Protein AF-W6PY62-F1 (afdb_monomer_lite)

pLDDT: mean 84.63, std 10.35, range [49.66, 94.44]

Radius of gyration: 15.02 Å; chains: 1; bounding box: 39×41×41 Å

Foldseek 3Di:
DDDWDKDKAAAPAADEEEEEEAQHPDPVSNVVQNVCNPVHYIYIYTRLQRPLHQPVPDHDPPDDPVCSCCHPSHSDCVSSLVVLQVVLVCCVPPVPGQAYAYEYEEVRQQSNLVCQQVHSHQEYEYECDDDHDPVSVVSHDHHYHYHYDDD

Sequence (151 aa):
MVVVEVYISHPKRSTSVPSCCSPHRFINAQLIANQLAANGHLGVMPDLFHGDPEPLNNRPASFDLVGWLIGLLGHLPDRVERVAQGIPRETQSNMGYDRVDAVGYCFGTKYAVRLFQPGPCDVACVAHTSFVDAEELQAIQGPLSIAAAGN

Secondary structure (DSSP, 8-state):
-----EEEE--SS-SBEEEE-S-TT-HHHHHHHHHHHHTTB-EEEE-TTTT----STT--TT--HHHHHHSSS---HHHHHHHHHHHHHHHHHTS--S-EEEEEETTHHHHHHHHHTTSS-SEEEEES--S--HHHHHT--S-EEEEPPP-

Organism: Penicillium roqueforti (strain FM164) (NCBI:txid1365484)

Structure (mmCIF, N/CA/C/O backbone):
data_AF-W6PY62-F1
#
_entry.id   AF-W6PY62-F1
#
loop_
_atom_site.group_PDB
_atom_site.id
_atom_site.type_symbol
_atom_site.label_atom_id
_atom_site.label_alt_id
_atom_site.label_comp_id
_atom_site.label_asym_id
_atom_site.label_entity_id
_atom_site.label_seq_id
_atom_site.pdbx_PDB_ins_code
_atom_site.Cartn_x
_atom_site.Cartn_y
_atom_site.Cartn_z
_atom_site.occupancy
_atom_site.B_iso_or_equiv
_atom_site.auth_seq_id
_atom_site.auth_comp_id
_atom_site.auth_asym_id
_atom_site.auth_atom_id
_atom_site.pdbx_PDB_model_num
ATOM 1 N N . MET A 1 1 ? -1.413 20.509 -0.342 1.00 56.94 1 MET A N 1
ATOM 2 C CA . MET A 1 1 ? -2.549 19.578 -0.489 1.00 56.94 1 MET A CA 1
ATOM 3 C C . MET A 1 1 ? -2.307 18.777 -1.756 1.00 56.94 1 MET A C 1
ATOM 5 O O . MET A 1 1 ? -2.163 19.393 -2.805 1.00 56.94 1 MET A O 1
ATOM 9 N N . VAL A 1 2 ? -2.118 17.462 -1.647 1.00 72.94 2 VAL A N 1
ATOM 10 C CA . VAL A 1 2 ? -1.954 16.575 -2.810 1.00 72.94 2 VAL A CA 1
ATOM 11 C C . VAL A 1 2 ? -3.347 16.085 -3.189 1.00 72.94 2 VAL A C 1
ATOM 13 O O . VAL A 1 2 ? -4.068 15.609 -2.319 1.00 72.94 2 VAL A O 1
ATOM 16 N N . VAL A 1 3 ? -3.743 16.256 -4.449 1.00 81.81 3 VAL A N 1
ATOM 17 C CA . VAL A 1 3 ? -5.034 15.781 -4.963 1.00 81.81 3 VAL A CA 1
ATOM 18 C C . VAL A 1 3 ? -4.761 14.544 -5.806 1.00 81.81 3 VAL A C 1
ATOM 20 O O . VAL A 1 3 ? -4.015 14.623 -6.781 1.00 81.81 3 VAL A O 1
ATOM 23 N N . VAL A 1 4 ? -5.346 13.415 -5.416 1.00 88.31 4 VAL A N 1
ATOM 24 C CA . VAL A 1 4 ? -5.271 12.145 -6.146 1.00 88.31 4 VAL A CA 1
ATOM 25 C C . VAL A 1 4 ? -6.659 11.544 -6.290 1.00 88.31 4 VAL A C 1
ATOM 27 O O . VAL A 1 4 ? -7.557 11.825 -5.496 1.00 88.31 4 VAL A O 1
ATOM 30 N N . GLU A 1 5 ? -6.829 10.707 -7.306 1.00 90.94 5 GLU A N 1
ATOM 31 C CA . GLU A 1 5 ? -8.004 9.851 -7.414 1.00 90.94 5 GLU A CA 1
ATOM 32 C C . GLU A 1 5 ? -7.949 8.778 -6.318 1.00 90.94 5 GLU A C 1
ATOM 34 O O . GLU A 1 5 ? -6.876 8.287 -5.969 1.00 90.94 5 GLU A O 1
ATOM 39 N N . VAL A 1 6 ? -9.099 8.426 -5.750 1.00 90.44 6 VAL A N 1
ATOM 40 C CA . VAL A 1 6 ? -9.196 7.417 -4.691 1.00 90.44 6 VAL A CA 1
ATOM 41 C C . VAL A 1 6 ? -10.392 6.526 -4.982 1.00 90.44 6 VAL A C 1
ATOM 43 O O . VAL A 1 6 ? -11.493 7.015 -5.233 1.00 90.44 6 VAL A O 1
ATOM 46 N N . TYR A 1 7 ? -10.186 5.214 -4.925 1.00 92.06 7 TYR A N 1
ATOM 47 C CA . TYR A 1 7 ? -11.278 4.251 -4.885 1.00 92.06 7 TYR A CA 1
ATOM 48 C C . TYR A 1 7 ? -11.691 4.016 -3.430 1.00 92.06 7 TYR A C 1
ATOM 50 O O . TYR A 1 7 ? -10.852 3.671 -2.595 1.00 92.06 7 TYR A O 1
ATOM 58 N N . ILE A 1 8 ? -12.978 4.202 -3.124 1.00 91.44 8 ILE A N 1
ATOM 59 C CA . ILE A 1 8 ? -13.519 4.048 -1.769 1.00 91.44 8 ILE A CA 1
ATOM 60 C C . ILE A 1 8 ? -14.640 3.011 -1.779 1.00 91.44 8 ILE A C 1
ATOM 62 O O . ILE A 1 8 ? -15.601 3.137 -2.540 1.00 91.44 8 ILE A O 1
ATOM 66 N N . SER A 1 9 ? -14.542 2.019 -0.896 1.00 91.88 9 SER A N 1
ATOM 67 C CA . SER A 1 9 ? -15.577 1.008 -0.673 1.00 91.88 9 SER A CA 1
ATOM 68 C C . SER A 1 9 ? -16.093 1.073 0.761 1.00 91.88 9 SER A C 1
ATOM 70 O O . SER A 1 9 ? -15.325 0.937 1.713 1.00 91.88 9 SER A O 1
ATOM 72 N N . HIS A 1 10 ? -17.396 1.309 0.919 1.00 89.44 10 HIS A N 1
ATOM 73 C CA . HIS A 1 10 ? -18.021 1.568 2.217 1.00 89.44 10 HIS A CA 1
ATOM 74 C C . HIS A 1 10 ? -18.639 0.300 2.825 1.00 89.44 10 HIS A C 1
ATOM 76 O O . HIS A 1 10 ? -19.389 -0.400 2.135 1.00 89.44 10 HIS A O 1
ATOM 82 N N . PRO A 1 11 ? -18.402 0.014 4.119 1.00 86.81 11 PRO A N 1
ATOM 83 C CA . PRO A 1 11 ? -19.052 -1.089 4.804 1.00 86.81 11 PRO A CA 1
ATOM 84 C C . PRO A 1 11 ? -20.510 -0.759 5.140 1.00 86.81 11 PRO A C 1
ATOM 86 O O . PRO A 1 11 ? -20.894 0.401 5.279 1.00 86.81 11 PRO A O 1
ATOM 89 N N . LYS A 1 12 ? -21.331 -1.793 5.361 1.00 76.81 12 LYS A N 1
ATOM 90 C CA . LYS A 1 12 ? -22.713 -1.616 5.855 1.00 76.81 12 LYS A CA 1
ATOM 91 C C . LYS A 1 12 ? -22.774 -1.218 7.341 1.00 76.81 12 LYS A C 1
ATOM 93 O O . LYS A 1 12 ? -23.779 -0.667 7.780 1.00 76.81 12 LYS A O 1
ATOM 98 N N . ARG A 1 13 ? -21.728 -1.529 8.119 1.00 62.91 13 ARG A N 1
ATOM 99 C CA . ARG A 1 13 ? -21.555 -1.212 9.550 1.00 62.91 13 ARG A CA 1
ATOM 100 C C . ARG A 1 13 ? -20.044 -1.184 9.839 1.00 62.91 13 ARG A C 1
ATOM 102 O O . ARG A 1 13 ? -19.363 -2.089 9.375 1.00 62.91 13 ARG A O 1
ATOM 109 N N . SER A 1 14 ? -19.524 -0.146 10.497 1.00 61.72 14 SER A N 1
ATOM 110 C CA . SER A 1 14 ? -18.093 0.224 10.441 1.00 61.72 14 SER A CA 1
ATOM 111 C C . SER A 1 14 ? -17.300 -0.082 11.724 1.00 61.72 14 SER A C 1
ATOM 113 O O . SER A 1 14 ? -17.816 0.178 12.813 1.00 61.72 14 SER A O 1
ATOM 115 N N . THR A 1 15 ? -16.049 -0.564 11.595 1.00 54.78 15 THR A N 1
ATOM 116 C CA . THR A 1 15 ? -15.094 -0.715 12.721 1.00 54.78 15 THR A CA 1
ATOM 117 C C . THR A 1 15 ? -13.620 -0.327 12.462 1.00 54.78 15 THR A C 1
ATOM 119 O O . THR A 1 15 ? -12.944 -0.018 13.440 1.00 54.78 15 THR A O 1
ATOM 122 N N . SER A 1 16 ? -13.083 -0.319 11.227 1.00 54.94 16 SER A N 1
ATOM 123 C CA . SER A 1 16 ? -11.721 0.213 10.929 1.00 54.94 16 SER A CA 1
ATOM 124 C C . SER A 1 16 ? -11.469 0.463 9.428 1.00 54.94 16 SER A C 1
ATOM 126 O O . SER A 1 16 ? -12.331 0.135 8.608 1.00 54.94 16 SER A O 1
ATOM 128 N N . VAL A 1 17 ? -10.317 1.055 9.061 1.00 58.44 17 VAL A N 1
ATOM 129 C CA . VAL A 1 17 ? -9.977 1.449 7.673 1.00 58.44 17 VAL A CA 1
ATOM 130 C C . VAL A 1 17 ? -8.660 0.838 7.190 1.00 58.44 17 VAL A C 1
ATOM 132 O O . VAL A 1 17 ? -7.606 1.371 7.510 1.00 58.44 17 VAL A O 1
ATOM 135 N N . PRO A 1 18 ? -8.679 -0.229 6.385 1.00 58.50 18 PRO A N 1
ATOM 136 C CA . PRO A 1 18 ? -7.517 -0.706 5.650 1.00 58.50 18 PRO A CA 1
ATOM 137 C C . PRO A 1 18 ? -7.219 0.183 4.432 1.00 58.50 18 PRO A C 1
ATOM 139 O O . PRO A 1 18 ? -7.979 0.223 3.459 1.00 58.50 18 PRO A O 1
ATOM 142 N N . SER A 1 19 ? -6.069 0.856 4.461 1.00 54.88 19 SER A N 1
ATOM 143 C CA . SER A 1 19 ? -5.484 1.513 3.287 1.00 54.88 19 SER A CA 1
ATOM 144 C C . SER A 1 19 ? -4.831 0.466 2.386 1.00 54.88 19 SER A C 1
ATOM 146 O O . SER A 1 19 ? -3.925 -0.235 2.831 1.00 54.88 19 SER A O 1
ATOM 148 N N . CYS A 1 20 ? -5.284 0.327 1.137 1.00 54.91 20 CYS A N 1
ATOM 149 C CA . CYS A 1 20 ? -4.700 -0.618 0.182 1.00 54.91 20 CYS A CA 1
ATOM 150 C C . CYS A 1 20 ? -3.759 0.101 -0.790 1.00 54.91 20 CYS A C 1
ATOM 152 O O . CYS A 1 20 ? -4.155 1.046 -1.467 1.00 54.91 20 CYS A O 1
ATOM 154 N N . CYS A 1 21 ? -2.515 -0.367 -0.895 1.00 52.56 21 CYS A N 1
ATOM 155 C CA . CYS A 1 21 ? -1.468 0.297 -1.680 1.00 52.56 21 CYS A CA 1
ATOM 156 C C . CYS A 1 21 ? -1.241 -0.304 -3.090 1.00 52.56 21 CYS A C 1
ATOM 158 O O . CYS A 1 21 ? -0.122 -0.282 -3.598 1.00 52.56 21 CYS A O 1
ATOM 160 N N . SER A 1 22 ? -2.273 -0.880 -3.716 1.00 58.75 22 SER A N 1
ATOM 161 C CA . SER A 1 22 ? -2.240 -1.345 -5.119 1.00 58.75 22 SER A CA 1
ATOM 162 C C . SER A 1 22 ? -2.876 -0.316 -6.062 1.00 58.75 22 SER A C 1
ATOM 164 O O . SER A 1 22 ? -3.698 0.475 -5.604 1.00 58.75 22 SER A O 1
ATOM 166 N N . PRO A 1 23 ? -2.547 -0.311 -7.370 1.00 62.91 23 PRO A N 1
ATOM 167 C CA . PRO A 1 23 ? -3.131 0.659 -8.286 1.00 62.91 23 PRO A CA 1
ATOM 168 C C . PRO A 1 23 ? -4.660 0.511 -8.330 1.00 62.91 23 PRO A C 1
ATOM 170 O O . PRO A 1 23 ? -5.204 -0.563 -8.598 1.00 62.91 23 PRO A O 1
ATOM 173 N N . HIS A 1 24 ? -5.360 1.610 -8.055 1.00 69.75 24 HIS A N 1
ATOM 174 C CA . HIS A 1 24 ? -6.777 1.613 -7.674 1.00 69.75 24 HIS A CA 1
ATOM 175 C C . HIS A 1 24 ? -7.746 1.229 -8.797 1.00 69.75 24 HIS A C 1
ATOM 177 O O . HIS A 1 24 ? -8.892 0.856 -8.542 1.00 69.75 24 HIS A O 1
ATOM 183 N N . ARG A 1 25 ? -7.299 1.296 -10.054 1.00 82.75 25 ARG A N 1
ATOM 184 C CA . ARG A 1 25 ? -8.106 0.942 -11.234 1.00 82.75 25 ARG A CA 1
ATOM 185 C C . ARG A 1 25 ? -8.103 -0.548 -11.569 1.00 82.75 25 ARG A C 1
ATOM 187 O O . ARG A 1 25 ? -8.889 -0.972 -12.413 1.00 82.75 25 ARG A O 1
ATOM 194 N N . PHE A 1 26 ? -7.250 -1.356 -10.939 1.00 83.69 26 PHE A N 1
ATOM 195 C CA . PHE A 1 26 ? -7.272 -2.798 -11.176 1.00 83.69 26 PHE A CA 1
ATOM 196 C C . PHE A 1 26 ? -8.469 -3.435 -10.481 1.00 83.69 26 PHE A C 1
ATOM 198 O O . PHE A 1 26 ? -8.636 -3.301 -9.270 1.00 83.69 26 PHE A O 1
ATOM 205 N N . ILE A 1 27 ? -9.258 -4.204 -11.237 1.00 89.19 27 ILE A N 1
ATOM 206 C CA . ILE A 1 27 ? -10.438 -4.890 -10.699 1.00 89.19 27 ILE A CA 1
ATOM 207 C C . ILE A 1 27 ? -10.087 -5.774 -9.497 1.00 89.19 27 ILE A C 1
ATOM 209 O O . ILE A 1 27 ? -10.789 -5.746 -8.496 1.00 89.19 27 ILE A O 1
ATOM 213 N N . ASN A 1 28 ? -8.954 -6.480 -9.539 1.00 87.00 28 ASN A N 1
ATOM 214 C CA . ASN A 1 28 ? -8.507 -7.327 -8.430 1.00 87.00 28 ASN A CA 1
ATOM 215 C C . ASN A 1 28 ? -8.224 -6.517 -7.159 1.00 87.00 28 ASN A C 1
ATOM 217 O O . ASN A 1 28 ? -8.559 -6.964 -6.066 1.00 87.00 28 ASN A O 1
ATOM 221 N N . ALA A 1 29 ? -7.662 -5.313 -7.294 1.00 86.81 29 ALA A N 1
ATOM 222 C CA . ALA A 1 29 ? -7.439 -4.428 -6.159 1.00 86.81 29 ALA A CA 1
ATOM 223 C C . ALA A 1 29 ? -8.784 -3.943 -5.588 1.00 86.81 29 ALA A C 1
ATOM 225 O O . ALA A 1 29 ? -9.032 -4.061 -4.389 1.00 86.81 29 ALA A O 1
ATOM 226 N N . GLN A 1 30 ? -9.710 -3.512 -6.449 1.00 90.56 30 GLN A N 1
ATOM 227 C CA . GLN A 1 30 ? -11.057 -3.104 -6.033 1.00 90.56 30 GLN A CA 1
ATOM 228 C C . GLN A 1 30 ? -11.829 -4.234 -5.342 1.00 90.56 30 GLN A C 1
ATOM 230 O O . GLN A 1 30 ? -12.522 -3.988 -4.359 1.00 90.56 30 GLN A O 1
ATOM 235 N N . LEU A 1 31 ? -11.687 -5.481 -5.805 1.00 91.81 31 LEU A N 1
ATOM 236 C CA . LEU A 1 31 ? -12.289 -6.650 -5.161 1.00 91.81 31 LEU A CA 1
ATOM 237 C C . LEU A 1 31 ? -11.778 -6.848 -3.729 1.00 91.81 31 LEU A C 1
ATOM 239 O O . LEU A 1 31 ? -12.583 -7.155 -2.854 1.00 91.81 31 LEU A O 1
ATOM 243 N N . ILE A 1 32 ? -10.491 -6.602 -3.464 1.00 90.19 32 ILE A N 1
ATOM 244 C CA . ILE A 1 32 ? -9.930 -6.644 -2.104 1.00 90.19 32 ILE A CA 1
ATOM 245 C C . ILE A 1 32 ? -10.561 -5.550 -1.231 1.00 90.19 32 ILE A C 1
ATOM 247 O O . ILE A 1 32 ? -11.052 -5.847 -0.143 1.00 90.19 32 ILE A O 1
ATOM 251 N N . ALA A 1 33 ? -10.629 -4.303 -1.714 1.00 90.19 33 ALA A N 1
ATOM 252 C CA . ALA A 1 33 ? -11.290 -3.216 -0.981 1.00 90.19 33 ALA A CA 1
ATOM 253 C C . ALA A 1 33 ? -12.773 -3.518 -0.705 1.00 90.19 33 ALA A C 1
ATOM 255 O O . ALA A 1 33 ? -13.261 -3.291 0.401 1.00 90.19 33 ALA A O 1
ATOM 256 N N . ASN A 1 34 ? -13.478 -4.095 -1.679 1.00 91.81 34 ASN A N 1
ATOM 257 C CA . ASN A 1 34 ? -14.870 -4.514 -1.528 1.00 91.81 34 ASN A CA 1
ATOM 258 C C . ASN A 1 34 ? -15.032 -5.666 -0.536 1.00 91.81 34 ASN A C 1
ATOM 260 O O . ASN A 1 34 ? -16.008 -5.696 0.210 1.00 91.81 34 ASN A O 1
ATOM 264 N N . GLN A 1 35 ? -14.088 -6.605 -0.495 1.00 91.62 35 GLN A N 1
ATOM 265 C CA . GLN A 1 35 ? -14.102 -7.687 0.482 1.00 91.62 35 GLN A CA 1
ATOM 266 C C . GLN A 1 35 ? -13.876 -7.155 1.902 1.00 91.62 35 GLN A C 1
ATOM 268 O O . GLN A 1 35 ? -14.549 -7.600 2.829 1.00 91.62 35 GLN A O 1
ATOM 273 N N . LEU A 1 36 ? -12.991 -6.173 2.080 1.00 90.19 36 LEU A N 1
ATOM 274 C CA . LEU A 1 36 ? -12.786 -5.499 3.366 1.00 90.19 36 LEU A CA 1
ATOM 275 C C . LEU A 1 36 ? -14.063 -4.755 3.804 1.00 90.19 36 LEU A C 1
ATOM 277 O O . LEU A 1 36 ? -14.531 -4.952 4.927 1.00 90.19 36 LEU A O 1
ATOM 281 N N . ALA A 1 37 ? -14.711 -4.032 2.886 1.00 91.50 37 ALA A N 1
ATOM 282 C CA . ALA A 1 37 ? -16.015 -3.395 3.104 1.00 91.50 37 ALA A CA 1
ATOM 283 C C . ALA A 1 37 ? -17.128 -4.376 3.467 1.00 91.50 37 ALA A C 1
ATOM 285 O O . ALA A 1 37 ? -17.891 -4.139 4.408 1.00 91.50 37 ALA A O 1
ATOM 286 N N . ALA A 1 38 ?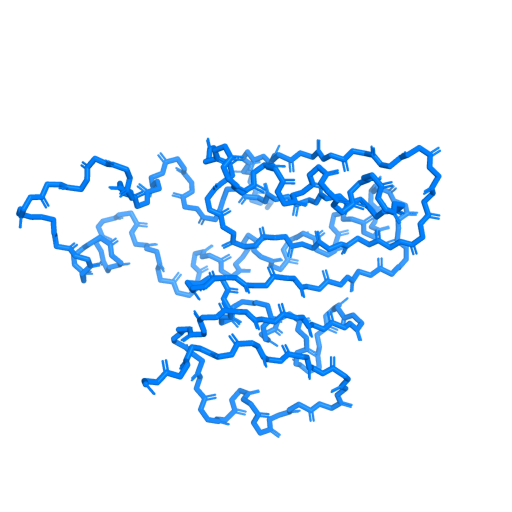 -17.196 -5.519 2.788 1.00 91.44 38 ALA A N 1
ATOM 287 C CA . ALA A 1 38 ? -18.149 -6.572 3.114 1.00 91.44 38 ALA A CA 1
ATOM 288 C C . ALA A 1 38 ? -17.951 -7.132 4.537 1.00 91.44 38 ALA A C 1
ATOM 290 O O . ALA A 1 38 ? -18.922 -7.582 5.143 1.00 91.44 38 ALA A O 1
ATOM 291 N N . ASN A 1 39 ? -16.731 -7.055 5.080 1.00 90.06 39 ASN A N 1
ATOM 292 C CA . ASN A 1 39 ? -16.381 -7.486 6.436 1.00 90.06 39 ASN A CA 1
ATOM 293 C C . ASN A 1 39 ? -16.408 -6.353 7.481 1.00 90.06 39 ASN A C 1
ATOM 295 O O . ASN A 1 39 ? -15.978 -6.560 8.610 1.00 90.06 39 ASN A O 1
ATOM 299 N N . GLY A 1 40 ? -16.946 -5.176 7.145 1.00 89.44 40 GLY A N 1
ATOM 300 C CA . GLY A 1 40 ? -17.147 -4.088 8.112 1.00 89.44 40 GLY A CA 1
ATOM 301 C C . GLY A 1 40 ? -16.047 -3.023 8.141 1.00 89.44 40 GLY A C 1
ATOM 302 O O . GLY A 1 40 ? -16.048 -2.163 9.024 1.00 89.44 40 GLY A O 1
ATOM 303 N N . HIS A 1 41 ? -15.134 -3.039 7.170 1.00 88.44 41 HIS A N 1
ATOM 304 C CA . HIS A 1 41 ? -14.002 -2.119 7.117 1.00 88.44 41 HIS A CA 1
ATOM 305 C C . HIS A 1 41 ? -14.090 -1.141 5.942 1.00 88.44 41 HIS A C 1
ATOM 307 O O . HIS A 1 41 ? -14.378 -1.545 4.825 1.00 88.44 41 HIS A O 1
ATOM 313 N N . LEU A 1 42 ? -13.803 0.143 6.137 1.00 90.44 42 LEU A N 1
ATOM 314 C CA . LEU A 1 42 ? -13.734 1.087 5.017 1.00 90.44 42 LEU A CA 1
ATOM 315 C C . LEU A 1 42 ? -12.505 0.791 4.153 1.00 90.44 42 LEU A C 1
ATOM 317 O O . LEU A 1 42 ? -11.378 0.904 4.614 1.00 90.44 42 LEU A O 1
ATOM 321 N N . GLY A 1 43 ? -12.710 0.437 2.888 1.00 91.56 43 GLY A N 1
ATOM 322 C CA . GLY A 1 43 ? -11.609 0.304 1.940 1.00 91.56 43 GLY A CA 1
ATOM 323 C C . GLY A 1 43 ? -11.272 1.663 1.338 1.00 91.56 43 GLY A C 1
ATOM 324 O O . GLY A 1 43 ? -12.096 2.207 0.606 1.00 91.56 43 GLY A O 1
ATOM 325 N N . VAL A 1 44 ? -10.074 2.188 1.602 1.00 92.00 44 VAL A N 1
ATOM 326 C CA . VAL A 1 44 ? -9.559 3.413 0.963 1.00 92.00 44 VAL A CA 1
ATOM 327 C C . VAL A 1 44 ? -8.325 3.053 0.144 1.00 92.00 44 VAL A C 1
ATOM 329 O O . VAL A 1 44 ? -7.344 2.533 0.672 1.00 92.00 44 VAL A O 1
ATOM 332 N N . MET A 1 45 ? -8.376 3.294 -1.163 1.00 91.44 45 MET A N 1
ATOM 333 C CA . MET A 1 45 ? -7.320 2.897 -2.092 1.00 91.44 45 MET A CA 1
ATOM 334 C C . MET A 1 45 ? -6.935 4.081 -2.983 1.00 91.44 45 MET A C 1
ATOM 336 O O . MET A 1 45 ? -7.624 4.349 -3.973 1.00 91.44 45 MET A O 1
ATOM 340 N N . PRO A 1 46 ? -5.883 4.837 -2.625 1.00 91.12 46 PRO A N 1
ATOM 341 C CA . PRO A 1 46 ? -5.445 5.974 -3.419 1.00 91.12 46 PRO A CA 1
ATOM 342 C C . PRO A 1 46 ? -4.735 5.556 -4.701 1.00 91.12 46 PRO A C 1
ATOM 344 O O . PRO A 1 46 ? -4.062 4.526 -4.767 1.00 91.12 46 PRO A O 1
ATOM 347 N N . ASP A 1 47 ? -4.780 6.441 -5.686 1.00 89.88 47 ASP A N 1
ATOM 348 C CA . ASP A 1 47 ? -3.856 6.418 -6.805 1.00 89.88 47 ASP A CA 1
ATOM 349 C C . ASP A 1 47 ? -2.456 6.858 -6.359 1.00 89.88 47 ASP A C 1
ATOM 351 O O . ASP A 1 47 ? -2.118 8.044 -6.332 1.00 89.88 47 ASP A O 1
ATOM 355 N N . LEU A 1 48 ? -1.619 5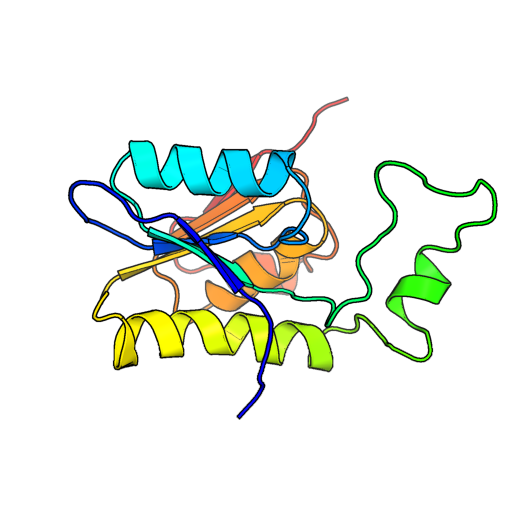.883 -6.013 1.00 86.75 48 LEU A N 1
ATOM 356 C CA . LEU A 1 48 ? -0.217 6.119 -5.664 1.00 86.75 48 LEU A CA 1
ATOM 357 C C . LEU A 1 48 ? 0.616 6.633 -6.852 1.00 86.75 48 LEU A C 1
ATOM 359 O O . LEU A 1 48 ? 1.629 7.305 -6.651 1.00 86.75 48 LEU A O 1
ATOM 363 N N . PHE A 1 49 ? 0.181 6.361 -8.083 1.00 86.75 49 PHE A N 1
ATOM 364 C CA . PHE A 1 49 ? 0.963 6.553 -9.306 1.00 86.75 49 PHE A CA 1
ATOM 365 C C . PHE A 1 49 ? 0.499 7.751 -10.140 1.00 86.75 49 PHE A C 1
ATOM 367 O O . PHE A 1 49 ? 1.050 8.013 -11.206 1.00 86.75 49 PHE A O 1
ATOM 374 N N . HIS A 1 50 ? -0.475 8.522 -9.647 1.00 86.38 50 HIS A N 1
ATOM 375 C CA . HIS A 1 50 ? -0.946 9.763 -10.268 1.00 86.38 50 HIS A CA 1
ATOM 376 C C . HIS A 1 50 ? -1.353 9.585 -11.743 1.00 86.38 50 HIS A C 1
ATOM 378 O O . HIS A 1 50 ? -0.983 10.383 -12.607 1.00 86.38 50 HIS A O 1
ATOM 384 N N . GLY A 1 51 ? -2.095 8.520 -12.031 1.00 86.69 51 GLY A N 1
ATOM 385 C CA . GLY A 1 51 ? -2.601 8.193 -13.357 1.00 86.69 51 GLY A CA 1
ATOM 386 C C . GLY A 1 51 ? -1.647 7.379 -14.230 1.00 86.69 51 GLY A C 1
ATOM 387 O O . GLY A 1 51 ? -2.029 7.058 -15.353 1.00 86.69 51 GLY A O 1
ATOM 388 N N . ASP A 1 52 ? -0.463 7.007 -13.731 1.00 87.06 52 ASP A N 1
ATOM 389 C CA . ASP A 1 52 ? 0.547 6.219 -14.457 1.00 87.06 52 ASP A CA 1
ATOM 390 C C . ASP A 1 52 ? 0.816 4.842 -13.809 1.00 87.06 52 ASP A C 1
ATOM 392 O O . ASP A 1 52 ? 1.918 4.570 -13.324 1.00 87.06 52 ASP A O 1
ATOM 396 N N . PRO A 1 53 ? -0.198 3.958 -13.729 1.00 84.94 53 PRO A N 1
ATOM 397 C CA . PRO A 1 53 ? -0.039 2.652 -13.104 1.00 84.94 53 PRO A CA 1
ATOM 398 C C . PRO A 1 53 ? 0.858 1.723 -13.932 1.00 84.94 53 PRO A C 1
ATOM 400 O O . PRO A 1 53 ? 0.857 1.756 -15.163 1.00 84.94 53 PRO A O 1
ATOM 403 N N . GLU A 1 54 ? 1.537 0.800 -13.251 1.00 81.00 54 GLU A N 1
ATOM 404 C CA . GLU A 1 54 ? 2.264 -0.289 -13.905 1.00 81.00 54 GLU A CA 1
ATOM 405 C C . GLU A 1 54 ? 1.312 -1.115 -14.802 1.00 81.00 54 GLU A C 1
ATOM 407 O O . GLU A 1 54 ? 0.237 -1.519 -14.343 1.00 81.00 54 GLU A O 1
ATOM 412 N N . PRO A 1 55 ? 1.673 -1.431 -16.061 1.00 82.19 55 PRO A N 1
ATOM 413 C CA . PRO A 1 55 ? 0.802 -2.136 -16.999 1.00 82.19 55 PRO A CA 1
ATOM 414 C C . PRO A 1 55 ? 0.748 -3.648 -16.713 1.00 82.19 55 PRO A C 1
ATOM 416 O O . PRO A 1 55 ? 1.150 -4.458 -17.540 1.00 82.19 55 PRO A O 1
ATOM 419 N N . LEU A 1 56 ? 0.248 -4.059 -15.543 1.00 78.19 56 LEU A N 1
ATOM 420 C CA . LEU A 1 56 ? 0.264 -5.456 -15.075 1.00 78.19 56 LEU A CA 1
ATOM 421 C C . LEU A 1 56 ? -0.424 -6.447 -16.030 1.00 78.19 56 LEU A C 1
ATOM 423 O O . LEU A 1 56 ? 0.121 -7.514 -16.291 1.00 78.19 56 LEU A O 1
ATOM 427 N N . ASN A 1 57 ? -1.592 -6.094 -16.576 1.00 76.44 57 ASN A N 1
ATOM 428 C CA . ASN A 1 57 ? -2.376 -7.001 -17.431 1.00 76.44 57 ASN A CA 1
ATOM 429 C C . ASN A 1 57 ? -1.895 -7.045 -18.887 1.00 76.44 57 ASN A C 1
ATOM 431 O O . ASN A 1 57 ? -2.123 -8.033 -19.573 1.00 76.44 57 ASN A O 1
ATOM 435 N N . ASN A 1 58 ? -1.243 -5.980 -19.356 1.00 80.94 58 ASN A N 1
ATOM 436 C CA . ASN A 1 58 ? -0.839 -5.804 -20.752 1.00 80.94 58 ASN A CA 1
ATOM 437 C C . ASN A 1 58 ? 0.624 -5.361 -20.820 1.00 80.94 58 ASN A C 1
ATOM 439 O O . ASN A 1 58 ? 0.949 -4.400 -21.515 1.00 80.94 58 ASN A O 1
ATOM 443 N N . ARG A 1 59 ? 1.499 -6.015 -20.048 1.00 83.56 59 ARG A N 1
ATOM 444 C CA . ARG A 1 59 ? 2.905 -5.621 -19.942 1.00 83.56 59 ARG A CA 1
ATOM 445 C C . ARG A 1 59 ? 3.623 -5.885 -21.270 1.00 83.56 59 ARG A C 1
ATOM 447 O O . ARG A 1 59 ? 3.735 -7.048 -21.662 1.00 83.56 59 ARG A O 1
ATOM 454 N N . PRO A 1 60 ? 4.144 -4.852 -21.957 1.00 87.62 60 PRO A N 1
ATOM 455 C CA . PRO A 1 60 ? 4.983 -5.061 -23.132 1.00 87.62 60 PRO A CA 1
ATOM 456 C C . PRO A 1 60 ? 6.245 -5.847 -22.764 1.00 87.62 60 PRO A C 1
ATOM 458 O O . PRO A 1 60 ? 6.806 -5.642 -21.690 1.00 87.62 60 PRO A O 1
ATOM 461 N N . ALA A 1 61 ? 6.762 -6.674 -23.676 1.00 88.75 61 ALA A N 1
ATOM 462 C CA . ALA A 1 61 ? 8.048 -7.353 -23.466 1.00 88.75 61 ALA A CA 1
ATOM 463 C C . ALA A 1 61 ? 9.215 -6.363 -23.271 1.00 88.75 61 ALA A C 1
ATOM 465 O O . ALA A 1 61 ? 10.199 -6.678 -22.614 1.00 88.75 61 ALA A O 1
ATOM 466 N N . SER A 1 62 ? 9.086 -5.154 -23.822 1.00 89.19 62 SER A N 1
ATOM 467 C CA . SER A 1 62 ? 10.035 -4.050 -23.677 1.00 89.19 62 SER A CA 1
ATOM 468 C C . SER A 1 62 ? 9.798 -3.188 -22.432 1.00 89.19 62 SER A C 1
ATOM 470 O O . SER A 1 62 ? 10.366 -2.102 -22.343 1.00 89.19 62 SER A O 1
ATOM 472 N N . PHE A 1 63 ? 8.906 -3.588 -21.520 1.00 86.81 63 PHE A N 1
ATOM 473 C CA . PHE A 1 63 ? 8.615 -2.799 -20.328 1.00 86.81 63 PHE A CA 1
ATOM 474 C C . PHE A 1 63 ? 9.818 -2.777 -19.388 1.00 86.81 63 PHE A C 1
ATOM 476 O O . PHE A 1 63 ? 10.203 -3.801 -18.823 1.00 86.81 63 PHE A O 1
ATOM 483 N N . ASP A 1 64 ? 10.378 -1.587 -19.206 1.00 86.31 64 ASP A N 1
ATOM 484 C CA . ASP A 1 64 ? 11.447 -1.336 -18.254 1.00 86.31 64 ASP A CA 1
ATOM 485 C C . ASP A 1 64 ? 10.848 -0.927 -16.904 1.00 86.31 64 ASP A C 1
ATOM 487 O O . ASP A 1 64 ? 10.433 0.216 -16.710 1.00 86.31 64 ASP A O 1
ATOM 491 N N . LEU A 1 65 ? 10.802 -1.877 -15.966 1.00 82.88 65 LEU A N 1
ATOM 492 C CA . LEU A 1 65 ? 10.322 -1.630 -14.605 1.00 82.88 65 LEU A CA 1
ATOM 493 C C . LEU A 1 65 ? 11.177 -0.582 -13.884 1.00 82.88 65 LEU A C 1
ATOM 495 O O . LEU A 1 65 ? 10.638 0.251 -13.159 1.00 82.88 65 LEU A O 1
ATOM 499 N N . VAL A 1 66 ? 12.500 -0.612 -14.076 1.00 84.75 66 VAL A N 1
ATOM 500 C CA . VAL A 1 66 ? 13.409 0.335 -13.420 1.00 84.75 66 VAL A CA 1
ATOM 501 C C . VAL A 1 66 ? 13.171 1.725 -13.990 1.00 84.75 66 VAL A C 1
ATOM 503 O O . VAL A 1 66 ? 12.962 2.662 -13.225 1.00 84.75 66 VAL A O 1
ATOM 506 N N . GLY A 1 67 ? 13.112 1.846 -15.316 1.00 86.25 67 GLY A N 1
ATOM 507 C CA . GLY A 1 67 ? 12.782 3.088 -16.010 1.00 86.25 67 GLY A CA 1
ATOM 508 C C . GLY A 1 67 ? 11.402 3.640 -15.649 1.00 86.25 67 GLY A C 1
ATOM 509 O O . GLY A 1 67 ? 11.261 4.849 -15.496 1.00 86.25 67 GLY A O 1
ATOM 510 N N . TRP A 1 68 ? 10.395 2.786 -15.445 1.00 84.94 68 TRP A N 1
ATOM 511 C CA . TRP A 1 68 ? 9.084 3.209 -14.942 1.00 84.94 68 TRP A CA 1
ATOM 512 C C . TRP A 1 68 ? 9.174 3.736 -13.501 1.00 84.94 68 TRP A C 1
ATOM 514 O O . TRP A 1 68 ? 8.654 4.811 -13.209 1.00 84.94 68 TRP A O 1
ATOM 524 N N . LEU A 1 69 ? 9.905 3.048 -12.616 1.00 82.69 69 LEU A N 1
ATOM 525 C CA . LEU A 1 69 ? 10.105 3.474 -11.226 1.00 82.69 69 LEU A CA 1
ATOM 526 C C . LEU A 1 69 ? 10.842 4.819 -11.114 1.00 82.69 69 LEU A C 1
ATOM 528 O O . LEU A 1 69 ? 10.415 5.683 -10.350 1.00 82.69 69 LEU A O 1
ATOM 532 N N . ILE A 1 70 ? 11.941 5.008 -11.853 1.00 81.50 70 ILE A N 1
ATOM 533 C CA . ILE A 1 70 ? 12.835 6.178 -11.712 1.00 81.50 70 ILE A CA 1
ATOM 534 C C . ILE A 1 70 ? 12.633 7.257 -12.786 1.00 81.50 70 ILE A C 1
ATOM 536 O O . ILE A 1 70 ? 13.346 8.258 -12.786 1.00 81.50 70 ILE A O 1
ATOM 540 N N . GLY A 1 71 ? 11.716 7.039 -13.731 1.00 72.38 71 GLY A N 1
ATOM 541 C CA . GLY A 1 71 ? 11.526 7.876 -14.914 1.00 72.38 71 GLY A CA 1
ATOM 542 C C . GLY A 1 71 ? 10.934 9.259 -14.635 1.00 72.38 71 GLY A C 1
ATOM 543 O O . GLY A 1 71 ? 10.810 9.697 -13.498 1.00 72.38 71 GLY A O 1
ATOM 544 N N . LEU A 1 72 ? 10.523 9.955 -15.702 1.00 60.50 72 LEU A N 1
ATOM 545 C CA . LEU A 1 72 ? 10.082 11.360 -15.659 1.00 60.50 72 LEU A CA 1
ATOM 546 C C . LEU A 1 72 ? 8.899 11.612 -14.706 1.00 60.50 72 LEU A C 1
ATOM 548 O O . LEU A 1 72 ? 8.823 12.665 -14.077 1.00 60.50 72 LEU A O 1
ATOM 552 N N . LEU A 1 73 ? 7.972 10.654 -14.611 1.00 65.44 73 LEU A N 1
ATOM 553 C CA . LEU A 1 73 ? 6.892 10.695 -13.628 1.00 65.44 73 LEU A CA 1
ATOM 554 C C . LEU A 1 73 ? 7.381 10.229 -12.249 1.00 65.44 73 LEU A C 1
ATOM 556 O O . LEU A 1 73 ? 6.916 10.766 -11.253 1.00 65.44 73 LEU A O 1
ATOM 560 N N . GLY A 1 74 ? 8.356 9.327 -12.179 1.00 66.25 74 GLY A N 1
ATOM 561 C CA . GLY A 1 74 ? 9.072 8.975 -10.956 1.00 66.25 74 GLY A CA 1
ATOM 562 C C . GLY A 1 74 ? 8.155 8.460 -9.850 1.00 66.25 74 GLY A C 1
ATOM 563 O O . GLY A 1 74 ? 7.606 9.227 -9.059 1.00 66.25 74 GLY A O 1
ATOM 564 N N . HIS A 1 75 ? 8.063 7.143 -9.717 1.00 76.12 75 HIS A N 1
ATOM 565 C CA . HIS A 1 75 ? 7.360 6.474 -8.616 1.00 76.12 75 HIS A CA 1
ATOM 566 C C . HIS A 1 75 ? 8.297 6.242 -7.423 1.00 76.12 75 HIS A C 1
ATOM 568 O O . HIS A 1 75 ? 8.231 5.230 -6.729 1.00 76.12 75 HIS A O 1
ATOM 574 N N . LEU A 1 76 ? 9.199 7.202 -7.201 1.00 74.44 76 LEU A N 1
ATOM 575 C CA . LEU A 1 76 ? 10.155 7.213 -6.101 1.00 74.44 76 LEU A CA 1
ATOM 576 C C . LEU A 1 76 ? 9.449 7.477 -4.759 1.00 74.44 76 LEU A C 1
ATOM 578 O O . LEU A 1 76 ? 8.365 8.080 -4.741 1.00 74.44 76 LEU A O 1
ATOM 582 N N . PRO A 1 77 ? 10.069 7.078 -3.628 1.00 77.56 77 PRO A N 1
ATOM 583 C CA . PRO A 1 77 ? 9.488 7.225 -2.297 1.00 77.56 77 PRO A CA 1
ATOM 584 C C . PRO A 1 77 ? 8.878 8.605 -2.038 1.00 77.56 77 PRO A C 1
ATOM 586 O O . PRO A 1 77 ? 7.706 8.665 -1.696 1.00 77.56 77 PRO A O 1
ATOM 589 N N . ASP A 1 78 ? 9.574 9.702 -2.340 1.00 80.75 78 ASP A N 1
ATOM 590 C CA . ASP A 1 78 ? 9.107 11.071 -2.060 1.00 80.75 78 ASP A CA 1
ATOM 591 C C . ASP A 1 78 ? 7.763 11.447 -2.710 1.00 80.75 78 ASP A C 1
ATOM 593 O O . ASP A 1 78 ? 7.027 12.313 -2.215 1.00 80.75 78 ASP A O 1
ATOM 597 N N . ARG A 1 79 ? 7.433 10.849 -3.861 1.00 83.81 79 ARG A N 1
ATOM 598 C CA . ARG A 1 79 ? 6.170 11.120 -4.559 1.00 83.81 79 ARG A CA 1
ATOM 599 C C . ARG A 1 79 ? 5.042 10.286 -3.971 1.00 83.81 79 ARG A C 1
ATOM 601 O O . ARG A 1 79 ? 3.996 10.830 -3.619 1.00 83.81 79 ARG A 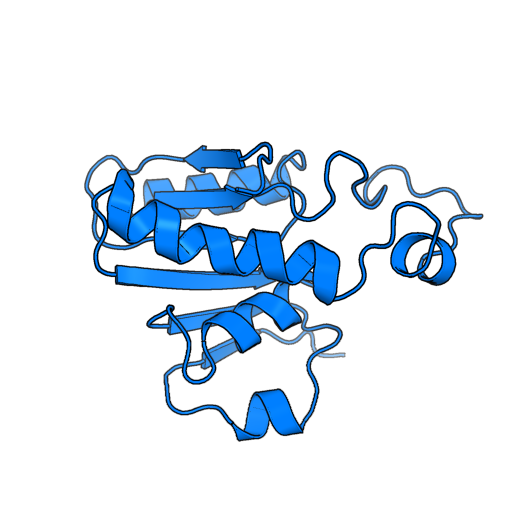O 1
ATOM 608 N N . VAL A 1 80 ? 5.272 8.986 -3.847 1.00 87.44 80 VAL A N 1
ATOM 609 C CA . VAL A 1 80 ? 4.266 8.027 -3.384 1.00 87.44 80 VAL A CA 1
ATOM 610 C C . VAL A 1 80 ? 3.986 8.189 -1.891 1.00 87.44 80 VAL A C 1
ATOM 612 O O . VAL A 1 80 ? 2.837 8.131 -1.459 1.00 87.44 80 VAL A O 1
ATOM 615 N N . GLU A 1 81 ? 5.018 8.460 -1.098 1.00 87.50 81 GLU A N 1
ATOM 616 C CA . GLU A 1 81 ? 4.922 8.593 0.352 1.00 87.50 81 GLU A CA 1
ATOM 617 C C . GLU A 1 81 ? 4.036 9.768 0.759 1.00 87.50 81 GLU A C 1
ATOM 619 O O . GLU A 1 81 ? 3.238 9.638 1.683 1.00 87.50 81 GLU A O 1
ATOM 624 N N . ARG A 1 82 ? 4.071 10.880 0.016 1.00 87.81 82 ARG A N 1
ATOM 625 C CA . ARG A 1 82 ? 3.161 12.009 0.258 1.00 87.81 82 ARG A CA 1
ATOM 626 C C . ARG A 1 82 ? 1.694 11.629 0.083 1.00 87.81 82 ARG A C 1
ATOM 628 O O . ARG A 1 82 ? 0.855 12.106 0.844 1.00 87.81 82 ARG A O 1
ATOM 635 N N . VAL A 1 83 ? 1.386 10.780 -0.898 1.00 90.06 83 VAL A N 1
ATOM 636 C CA . VAL A 1 83 ? 0.028 10.257 -1.096 1.00 90.06 83 VAL A CA 1
ATOM 637 C C . VAL A 1 83 ? -0.328 9.299 0.038 1.00 90.06 83 VAL A C 1
ATOM 639 O O . VAL A 1 83 ? -1.353 9.478 0.692 1.00 90.06 83 VAL A O 1
ATOM 642 N N . ALA A 1 84 ? 0.548 8.333 0.324 1.00 90.06 84 ALA A N 1
ATOM 643 C CA . ALA A 1 84 ? 0.335 7.327 1.361 1.00 90.06 84 ALA A CA 1
ATOM 644 C C . ALA A 1 84 ? 0.105 7.956 2.749 1.00 90.06 84 ALA A C 1
ATOM 646 O O . ALA A 1 84 ? -0.844 7.591 3.436 1.00 90.06 84 ALA A O 1
ATOM 647 N N . GLN A 1 85 ? 0.913 8.947 3.139 1.00 90.06 85 GLN A N 1
ATOM 648 C CA . GLN A 1 85 ? 0.791 9.665 4.417 1.00 90.06 85 GLN A CA 1
ATOM 649 C C . GLN A 1 85 ? -0.448 10.569 4.497 1.00 90.06 85 GLN A C 1
ATOM 651 O O . GLN A 1 85 ? -0.902 10.897 5.596 1.00 90.06 85 GLN A O 1
ATOM 656 N N . GLY A 1 86 ? -0.995 10.991 3.354 1.00 90.25 86 GLY A N 1
ATOM 657 C CA . GLY A 1 86 ? -2.224 11.779 3.300 1.00 90.25 86 GLY A CA 1
ATOM 658 C C . GLY A 1 86 ? -3.460 10.974 3.703 1.00 90.25 86 GLY A C 1
ATOM 659 O O . GLY A 1 86 ? -4.368 11.527 4.318 1.00 90.25 86 GLY A O 1
ATOM 660 N N . ILE A 1 87 ? -3.476 9.667 3.422 1.00 91.00 87 ILE A N 1
ATOM 661 C CA . ILE A 1 87 ? -4.663 8.823 3.609 1.00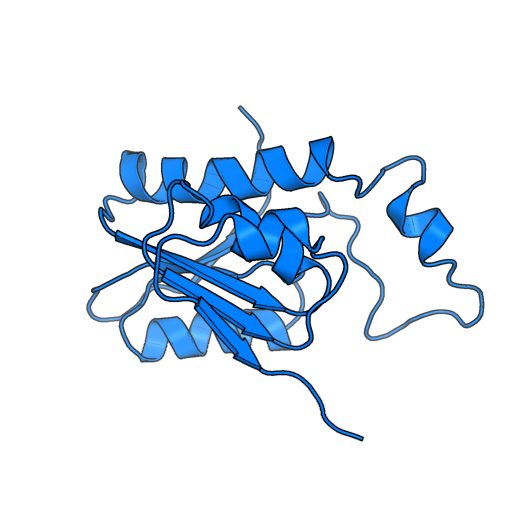 91.00 87 ILE A CA 1
ATOM 662 C C . ILE A 1 87 ? -5.083 8.657 5.069 1.00 91.00 87 ILE A C 1
ATOM 664 O O . ILE A 1 87 ? -6.257 8.911 5.346 1.00 91.00 87 ILE A O 1
ATOM 668 N N . PRO A 1 88 ? -4.199 8.307 6.022 1.00 90.38 88 PRO A N 1
ATOM 669 C CA . PRO A 1 88 ? -4.597 8.229 7.425 1.00 90.38 88 PRO A CA 1
ATOM 670 C C . PRO A 1 88 ? -5.145 9.561 7.947 1.00 90.38 88 PRO A C 1
ATOM 672 O O . PRO A 1 88 ? -6.184 9.582 8.599 1.00 90.38 88 PRO A O 1
ATOM 675 N N . ARG A 1 89 ? -4.517 10.687 7.572 1.00 88.81 89 ARG A N 1
ATOM 676 C CA . ARG A 1 89 ? -4.959 12.030 7.986 1.00 88.81 89 ARG A CA 1
ATOM 677 C C . ARG A 1 89 ? -6.342 12.376 7.450 1.00 88.81 89 ARG A C 1
ATOM 679 O O . ARG A 1 89 ? -7.165 12.868 8.215 1.00 88.81 89 ARG A O 1
ATOM 686 N N . GLU A 1 90 ? -6.583 12.135 6.164 1.00 89.81 90 GLU A N 1
ATOM 687 C CA . GLU A 1 90 ? -7.882 12.365 5.520 1.00 89.81 90 GLU A CA 1
ATOM 688 C C . GLU A 1 90 ? -8.971 11.494 6.159 1.00 89.81 90 GLU A C 1
ATOM 690 O O . GLU A 1 90 ? -10.046 11.972 6.521 1.00 89.81 90 GLU A O 1
ATOM 695 N N . THR A 1 91 ? -8.643 10.223 6.381 1.00 89.12 91 THR A N 1
ATOM 696 C CA . THR A 1 91 ? -9.530 9.229 6.989 1.00 89.12 91 THR A CA 1
ATOM 697 C C . THR A 1 91 ? -9.936 9.624 8.413 1.00 89.12 91 THR A C 1
ATOM 699 O O . THR A 1 91 ? -11.121 9.612 8.752 1.00 89.12 91 THR A O 1
ATOM 702 N N . GLN A 1 92 ? -8.968 10.032 9.234 1.00 88.31 92 GLN A N 1
ATOM 703 C CA . GLN A 1 92 ? -9.204 10.436 10.621 1.00 88.31 92 GLN A CA 1
ATOM 704 C C . GLN A 1 92 ? -9.909 11.789 10.716 1.00 88.31 92 GLN A C 1
ATOM 706 O O . GLN A 1 92 ? -10.890 11.927 11.440 1.00 88.31 92 GLN A O 1
ATOM 711 N N . SER A 1 93 ? -9.441 12.787 9.965 1.00 90.25 93 SER A N 1
ATOM 712 C CA . SER A 1 93 ? -9.893 14.174 10.139 1.00 90.25 93 SER A CA 1
ATOM 713 C C . SER A 1 93 ? -11.220 14.464 9.443 1.00 90.25 93 SER A C 1
ATOM 715 O O . SER A 1 93 ? -12.042 15.198 9.985 1.00 90.25 93 SER A O 1
ATOM 717 N N . ASN A 1 94 ? -11.429 13.911 8.244 1.00 89.62 94 ASN A N 1
ATOM 718 C CA . ASN A 1 94 ? -12.550 14.289 7.380 1.00 89.62 94 ASN A CA 1
ATOM 719 C C . ASN A 1 94 ? -13.576 13.165 7.205 1.00 89.62 94 ASN A C 1
ATOM 721 O O . ASN A 1 94 ? -14.755 13.450 7.003 1.00 89.62 94 ASN A O 1
ATOM 725 N N . MET A 1 95 ? -13.159 11.896 7.297 1.00 88.25 95 MET A N 1
ATOM 726 C CA . MET A 1 95 ? -14.073 10.75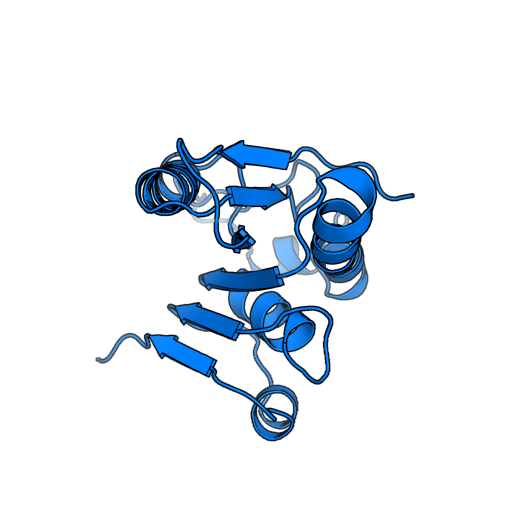3 7.146 1.00 88.25 95 MET A CA 1
ATOM 727 C C . MET A 1 95 ? -14.617 10.230 8.486 1.00 88.25 95 MET A C 1
ATOM 729 O O . MET A 1 95 ? -15.584 9.470 8.481 1.00 88.25 95 MET A O 1
ATOM 733 N N . GLY A 1 96 ? -14.038 10.649 9.618 1.00 87.69 96 GLY A N 1
ATOM 734 C CA . GLY A 1 96 ? -14.533 10.344 10.966 1.00 87.69 96 GLY A CA 1
ATOM 735 C C . GLY A 1 96 ? -14.170 8.951 11.488 1.00 87.69 96 GLY A C 1
ATOM 736 O O . GLY A 1 96 ? -14.947 8.366 12.240 1.00 87.69 96 GLY A O 1
ATOM 737 N N . TYR A 1 97 ? -13.029 8.400 11.067 1.00 86.69 97 TYR A N 1
ATOM 738 C CA . TYR A 1 97 ? -12.549 7.088 11.511 1.00 86.69 97 TYR A CA 1
ATOM 739 C C . TYR A 1 97 ? -11.284 7.227 12.354 1.00 86.69 97 TYR A C 1
ATOM 741 O O . TYR A 1 97 ? -10.225 7.543 11.825 1.00 86.69 97 TYR A O 1
ATOM 749 N N . ASP A 1 98 ? -11.373 6.920 13.646 1.00 85.56 98 ASP A N 1
ATOM 750 C CA . ASP A 1 98 ? -10.241 7.084 14.568 1.00 85.56 98 ASP A CA 1
ATOM 751 C C . ASP A 1 98 ? -9.129 6.047 14.344 1.00 85.56 98 ASP A C 1
ATOM 753 O O . ASP A 1 98 ? -7.944 6.368 14.449 1.00 85.56 98 ASP A O 1
ATOM 757 N N . ARG A 1 99 ? -9.516 4.809 14.002 1.00 88.38 99 ARG A N 1
ATOM 758 C CA . ARG A 1 99 ? -8.597 3.694 13.7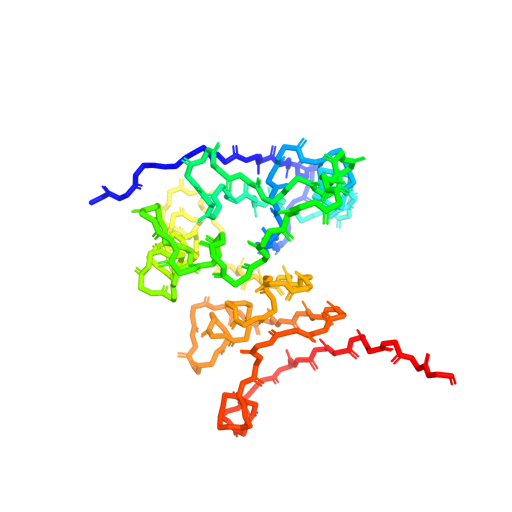33 1.00 88.38 99 ARG A CA 1
ATOM 759 C C . ARG A 1 99 ? -8.331 3.501 12.250 1.00 88.38 99 ARG A C 1
ATOM 761 O O . ARG A 1 99 ? -9.272 3.368 11.460 1.00 88.38 99 ARG A O 1
ATOM 768 N N . VAL A 1 100 ? -7.053 3.374 11.905 1.00 90.94 100 VAL A N 1
ATOM 769 C CA . VAL A 1 100 ? -6.590 3.182 10.527 1.00 90.94 100 VAL A CA 1
ATOM 770 C C . VAL A 1 100 ? -5.568 2.056 10.486 1.00 90.94 100 VAL A C 1
ATOM 772 O O . VAL A 1 100 ? -4.562 2.087 11.182 1.00 90.94 100 VAL A O 1
ATOM 775 N N . ASP A 1 101 ? -5.792 1.091 9.608 1.00 92.38 101 ASP A N 1
ATOM 776 C CA . ASP A 1 101 ? -4.915 -0.048 9.372 1.00 92.38 101 ASP A CA 1
ATOM 777 C C . ASP A 1 101 ? -4.291 0.061 7.966 1.00 92.38 101 ASP A C 1
ATOM 779 O O . ASP A 1 101 ? -4.838 0.700 7.062 1.00 92.38 101 ASP A O 1
ATOM 783 N N . ALA A 1 102 ? -3.143 -0.574 7.740 1.00 92.38 102 ALA A N 1
ATOM 784 C CA . ALA A 1 102 ? -2.471 -0.573 6.441 1.00 92.38 102 ALA A CA 1
ATOM 785 C C . ALA A 1 102 ? -2.418 -1.977 5.825 1.00 92.38 102 ALA A C 1
ATOM 787 O O . ALA A 1 102 ? -2.035 -2.947 6.477 1.00 92.38 102 ALA A O 1
ATOM 788 N N . VAL A 1 103 ? -2.757 -2.088 4.539 1.00 92.94 103 VAL A N 1
ATOM 789 C CA . VAL A 1 103 ? -2.655 -3.327 3.759 1.00 92.94 103 VAL A CA 1
ATOM 790 C C . VAL A 1 103 ? -1.798 -3.097 2.512 1.00 92.94 103 VAL A C 1
ATOM 792 O O . VAL A 1 103 ? -2.158 -2.351 1.599 1.00 92.94 103 VAL A O 1
ATOM 795 N N . GLY A 1 104 ? -0.650 -3.767 2.446 1.00 91.75 104 GLY A N 1
ATOM 796 C CA . GLY A 1 104 ? 0.304 -3.638 1.343 1.00 91.75 104 GLY A CA 1
ATOM 797 C C . GLY A 1 104 ? 0.405 -4.899 0.487 1.00 91.75 104 GLY A C 1
ATOM 798 O O . GLY A 1 104 ? 0.514 -6.001 1.017 1.00 91.75 104 GLY A O 1
ATOM 799 N N . TYR A 1 105 ? 0.466 -4.731 -0.835 1.00 89.25 105 TYR A N 1
ATOM 800 C CA . TYR A 1 105 ? 0.788 -5.802 -1.785 1.00 89.25 105 TYR A CA 1
ATOM 801 C C . TYR A 1 105 ? 1.918 -5.354 -2.708 1.00 89.25 105 TYR A C 1
ATOM 803 O O . TYR A 1 105 ? 1.844 -4.244 -3.241 1.00 89.25 105 TYR A O 1
ATOM 811 N N . CYS A 1 106 ? 2.919 -6.210 -2.945 1.00 87.50 106 CYS A N 1
ATOM 812 C CA . CYS A 1 106 ? 4.027 -5.911 -3.862 1.00 87.50 106 CYS A CA 1
ATOM 813 C C . CYS A 1 106 ? 4.677 -4.549 -3.540 1.00 87.50 106 CYS A C 1
ATOM 815 O O . CYS A 1 106 ? 5.125 -4.324 -2.419 1.00 87.50 106 CYS A O 1
ATOM 817 N N . PHE A 1 107 ? 4.663 -3.609 -4.485 1.00 86.69 107 PHE A N 1
ATOM 818 C CA . PHE A 1 107 ? 5.135 -2.233 -4.322 1.00 86.69 107 PHE A CA 1
ATOM 819 C C . PHE A 1 107 ? 4.562 -1.527 -3.081 1.00 86.69 107 PHE A C 1
ATOM 821 O O . PHE A 1 107 ? 5.254 -0.780 -2.390 1.00 86.69 107 PHE A O 1
ATOM 828 N N . GLY A 1 108 ? 3.300 -1.805 -2.756 1.00 88.25 108 GLY A N 1
ATOM 829 C CA . GLY A 1 108 ? 2.601 -1.194 -1.638 1.00 88.25 108 GLY A CA 1
ATOM 830 C C . GLY A 1 108 ? 3.120 -1.592 -0.254 1.00 88.25 108 GLY A C 1
ATOM 831 O O . GLY A 1 108 ? 2.782 -0.928 0.725 1.00 88.25 108 GLY A O 1
ATOM 832 N N . THR A 1 109 ? 3.928 -2.652 -0.130 1.00 90.69 109 THR A N 1
ATOM 833 C CA . THR A 1 109 ? 4.370 -3.135 1.188 1.00 90.69 109 THR A CA 1
ATOM 834 C C . THR A 1 109 ? 5.306 -2.169 1.890 1.00 90.69 109 THR A C 1
ATOM 836 O O . THR A 1 109 ? 5.172 -1.996 3.098 1.00 90.69 109 THR A O 1
ATOM 839 N N . LYS A 1 110 ? 6.192 -1.486 1.152 1.00 90.81 110 LYS A N 1
ATOM 840 C CA . LYS A 1 110 ? 7.092 -0.476 1.732 1.00 90.81 110 LYS A CA 1
ATOM 841 C C . LYS A 1 110 ? 6.305 0.611 2.458 1.00 90.81 110 LYS A C 1
ATOM 843 O O . LYS A 1 110 ? 6.589 0.930 3.608 1.00 90.81 110 LYS A O 1
ATOM 848 N N . TYR A 1 111 ? 5.265 1.129 1.815 1.00 91.25 111 TYR A N 1
ATOM 849 C CA . TYR A 1 111 ? 4.455 2.208 2.372 1.00 91.25 111 TYR A CA 1
ATOM 850 C C . TYR A 1 111 ? 3.549 1.726 3.504 1.00 91.25 111 TYR A C 1
ATOM 852 O O . TYR A 1 111 ? 3.422 2.431 4.497 1.00 91.25 111 TYR A O 1
ATOM 860 N N . ALA A 1 112 ? 2.990 0.515 3.417 1.00 92.25 112 ALA A N 1
ATOM 861 C CA . ALA A 1 112 ? 2.240 -0.066 4.530 1.00 92.25 112 ALA A CA 1
ATOM 862 C C . ALA A 1 112 ? 3.115 -0.238 5.788 1.00 92.25 112 ALA A C 1
ATOM 864 O O . ALA A 1 112 ? 2.675 0.095 6.884 1.00 92.25 112 ALA A O 1
ATOM 865 N N . VAL A 1 113 ? 4.370 -0.681 5.630 1.00 92.81 113 VAL A N 1
ATOM 866 C CA . VAL A 1 113 ? 5.337 -0.770 6.739 1.00 92.81 113 VAL A CA 1
ATOM 867 C C . VAL A 1 113 ? 5.692 0.620 7.274 1.00 92.81 113 VAL A C 1
ATOM 869 O O . VAL A 1 113 ? 5.653 0.830 8.483 1.00 92.81 113 VAL A O 1
ATOM 872 N N . ARG A 1 114 ? 5.973 1.601 6.409 1.00 91.50 114 ARG A N 1
ATOM 873 C CA . ARG A 1 114 ? 6.295 2.977 6.839 1.00 91.50 114 ARG A CA 1
ATOM 874 C C . ARG A 1 114 ? 5.149 3.676 7.565 1.00 91.50 114 ARG A C 1
ATOM 876 O O . ARG A 1 114 ? 5.385 4.337 8.567 1.00 91.50 114 ARG A O 1
ATOM 883 N N . LEU A 1 115 ? 3.909 3.512 7.101 1.00 91.31 115 LEU A N 1
ATOM 884 C CA . LEU A 1 115 ? 2.725 4.060 7.776 1.00 91.31 115 LEU A CA 1
ATOM 885 C C . LEU A 1 115 ? 2.482 3.429 9.151 1.00 91.31 115 LEU A C 1
ATOM 887 O O . LEU A 1 115 ? 1.774 4.001 9.977 1.00 91.31 115 LEU A O 1
ATOM 891 N N . PHE A 1 116 ? 3.080 2.270 9.395 1.00 91.00 116 PHE A N 1
ATOM 892 C CA . PHE A 1 116 ? 3.006 1.562 10.657 1.00 91.00 116 PHE A CA 1
ATOM 893 C C . PHE A 1 116 ? 4.162 1.905 11.619 1.00 91.00 116 PHE A C 1
ATOM 895 O O . PHE A 1 116 ? 3.991 1.827 12.833 1.00 91.00 116 PHE A O 1
ATOM 902 N N . GLN A 1 117 ? 5.333 2.318 11.111 1.00 71.56 117 GLN A N 1
ATOM 903 C CA . GLN A 1 117 ? 6.568 2.457 11.896 1.00 71.56 117 GLN A CA 1
ATOM 904 C C . GLN A 1 117 ? 6.815 3.805 12.563 1.00 71.56 117 GLN A C 1
ATOM 906 O O . GLN A 1 117 ? 7.099 4.780 11.873 1.00 71.56 117 GLN A O 1
ATOM 911 N N . PRO A 1 118 ? 6.863 3.830 13.912 1.00 77.56 118 PRO A N 1
ATOM 912 C CA . PRO A 1 118 ? 5.860 4.575 14.686 1.00 77.56 118 PRO A CA 1
ATOM 913 C C . PRO A 1 118 ? 5.127 5.590 13.802 1.00 77.56 118 PRO A C 1
ATOM 915 O O . PRO A 1 118 ? 5.576 6.719 13.599 1.00 77.56 118 PRO A O 1
ATOM 918 N N . GLY A 1 119 ? 4.028 5.126 13.214 1.00 86.38 119 GLY A N 1
ATOM 919 C CA . GLY A 1 119 ? 3.283 5.859 12.202 1.00 86.38 119 GLY A CA 1
ATOM 920 C C . GLY A 1 119 ? 1.808 6.034 12.565 1.00 86.38 119 GLY A C 1
ATOM 921 O O . GLY A 1 119 ? 1.383 5.674 13.662 1.00 86.38 119 GLY A O 1
ATOM 922 N N . PRO A 1 120 ? 1.016 6.630 11.662 1.00 89.38 120 PRO A N 1
ATOM 923 C CA . PRO A 1 120 ? -0.396 6.916 11.902 1.00 89.38 120 PRO A CA 1
ATOM 924 C C . PRO A 1 120 ? -1.325 5.688 11.849 1.00 89.38 120 PRO A C 1
ATOM 926 O O . PRO A 1 120 ? -2.517 5.855 12.100 1.00 89.38 120 PRO A O 1
ATOM 929 N N . CYS A 1 121 ? -0.829 4.497 11.491 1.00 91.00 121 CYS A N 1
ATOM 930 C CA . CYS A 1 121 ? -1.630 3.270 11.420 1.00 91.00 121 CYS A CA 1
ATOM 931 C C . CYS A 1 121 ? -1.442 2.356 12.644 1.00 91.00 121 CYS A C 1
ATOM 933 O O . CYS A 1 121 ? -0.334 2.199 13.152 1.00 91.00 121 CYS A O 1
ATOM 935 N N . ASP A 1 122 ? -2.526 1.701 13.065 1.00 91.00 122 ASP A N 1
ATOM 936 C CA . ASP A 1 122 ? -2.614 0.827 14.242 1.00 91.00 122 ASP A CA 1
ATOM 937 C C . ASP A 1 122 ? -2.091 -0.598 14.008 1.00 91.00 122 ASP A C 1
ATOM 939 O O . ASP A 1 122 ? -1.550 -1.227 14.921 1.00 91.00 122 ASP A O 1
ATOM 943 N N . VAL A 1 123 ? -2.317 -1.137 12.808 1.00 91.50 123 VAL A N 1
ATOM 944 C CA . VAL A 1 123 ? -1.953 -2.500 12.393 1.00 91.50 123 VAL A CA 1
ATOM 945 C C . VAL A 1 123 ? -1.515 -2.470 10.933 1.00 91.50 123 VAL A C 1
ATOM 947 O O . VAL A 1 123 ? -2.043 -1.689 10.137 1.00 91.50 123 VAL A O 1
ATOM 950 N N . ALA A 1 124 ? -0.588 -3.352 10.556 1.00 92.50 124 ALA A N 1
ATOM 951 C CA . ALA A 1 124 ? -0.252 -3.579 9.157 1.00 92.50 124 ALA A CA 1
ATOM 952 C C . ALA A 1 124 ? -0.313 -5.060 8.757 1.00 92.50 124 ALA A C 1
ATOM 954 O O . ALA A 1 124 ? 0.101 -5.956 9.495 1.00 92.50 124 ALA A O 1
ATOM 955 N N . CYS A 1 125 ? -0.787 -5.305 7.538 1.00 93.25 125 CYS A N 1
ATOM 956 C CA . CYS A 1 125 ? -0.747 -6.601 6.867 1.00 93.25 125 CYS A CA 1
ATOM 957 C C . CYS A 1 125 ? -0.086 -6.429 5.499 1.00 93.25 125 CYS A C 1
ATOM 959 O O . CYS A 1 125 ? -0.510 -5.597 4.699 1.00 93.25 125 CYS A O 1
ATOM 961 N N . VAL A 1 126 ? 0.942 -7.218 5.200 1.00 93.06 126 VAL A N 1
ATOM 962 C CA . VAL A 1 126 ? 1.660 -7.140 3.924 1.00 93.06 126 VAL A CA 1
ATOM 963 C C . VAL A 1 126 ? 1.752 -8.498 3.248 1.00 93.06 126 VAL A C 1
ATOM 965 O O . VAL A 1 126 ? 1.959 -9.516 3.903 1.00 93.06 126 VAL A O 1
ATOM 968 N N . ALA A 1 127 ? 1.613 -8.519 1.925 1.00 91.06 127 ALA A N 1
ATOM 969 C CA . ALA A 1 127 ? 1.701 -9.733 1.124 1.00 91.06 127 ALA A CA 1
ATOM 970 C C . ALA A 1 127 ? 2.606 -9.538 -0.096 1.00 91.06 127 ALA A C 1
ATOM 972 O O . ALA A 1 127 ? 2.568 -8.489 -0.742 1.00 91.06 127 ALA A O 1
ATOM 973 N N . HIS A 1 128 ? 3.395 -10.569 -0.423 1.00 87.75 128 HIS A N 1
ATOM 974 C CA . HIS A 1 128 ? 4.363 -10.542 -1.528 1.00 87.75 128 HIS A CA 1
ATOM 975 C C . HIS A 1 128 ? 5.261 -9.291 -1.450 1.00 87.75 128 HIS A C 1
ATOM 977 O O . HIS A 1 128 ? 5.228 -8.414 -2.309 1.00 87.75 128 HIS A O 1
ATOM 983 N N . THR A 1 129 ? 5.996 -9.168 -0.344 1.00 85.94 129 THR A N 1
ATOM 984 C CA . THR A 1 129 ? 6.734 -7.956 0.034 1.00 85.94 129 THR A CA 1
ATOM 985 C C . THR A 1 129 ? 7.819 -7.570 -0.961 1.00 85.94 129 THR A C 1
ATOM 987 O O . THR A 1 129 ? 8.625 -8.408 -1.356 1.00 85.94 129 THR A O 1
ATOM 990 N N . SER A 1 130 ? 7.876 -6.285 -1.315 1.00 84.00 130 SER A N 1
ATOM 991 C CA . SER A 1 130 ? 8.919 -5.686 -2.153 1.00 84.00 130 SER A CA 1
ATOM 992 C C . SER A 1 130 ? 9.440 -4.386 -1.536 1.00 84.00 130 SER A C 1
ATOM 994 O O . SER A 1 130 ? 8.687 -3.638 -0.910 1.00 84.00 130 SER A O 1
ATOM 996 N N . PHE A 1 131 ? 10.731 -4.111 -1.743 1.00 84.94 131 PHE A N 1
ATOM 997 C CA . PHE A 1 131 ? 11.393 -2.848 -1.387 1.00 84.94 131 PHE A CA 1
ATOM 998 C C . PHE A 1 131 ? 11.319 -2.443 0.098 1.00 84.94 131 PHE A C 1
ATOM 1000 O O . PHE A 1 131 ? 11.461 -1.263 0.402 1.00 84.94 131 PHE A O 1
ATOM 1007 N N . VAL A 1 132 ? 11.083 -3.379 1.020 1.00 89.69 132 VAL A N 1
ATOM 1008 C CA . VAL A 1 132 ? 11.147 -3.109 2.465 1.00 89.69 132 VAL A CA 1
ATOM 1009 C C . VAL A 1 132 ? 12.581 -3.329 2.941 1.00 89.69 132 VAL A C 1
ATOM 1011 O O . VAL A 1 132 ? 13.133 -4.407 2.720 1.00 89.69 132 VAL A O 1
ATOM 1014 N N . ASP A 1 133 ? 13.167 -2.321 3.582 1.00 91.62 133 ASP A N 1
ATOM 1015 C CA . ASP A 1 133 ? 14.541 -2.378 4.087 1.00 91.62 133 ASP A CA 1
ATOM 1016 C C . ASP A 1 133 ? 14.599 -3.070 5.462 1.00 91.62 133 ASP A C 1
ATOM 1018 O O . ASP A 1 133 ? 13.616 -3.104 6.212 1.00 91.62 133 ASP A O 1
ATOM 1022 N N . ALA A 1 134 ? 15.757 -3.632 5.819 1.00 92.69 134 ALA A N 1
ATOM 1023 C CA . ALA A 1 134 ? 15.919 -4.354 7.083 1.00 92.69 134 ALA A CA 1
ATOM 1024 C C . ALA A 1 134 ? 15.689 -3.436 8.294 1.00 92.69 134 ALA A C 1
ATOM 1026 O O . ALA A 1 134 ? 15.082 -3.848 9.280 1.00 92.69 134 ALA A O 1
ATOM 1027 N N . GLU A 1 135 ? 16.121 -2.182 8.197 1.00 93.62 135 GLU A N 1
ATOM 1028 C CA . GLU A 1 135 ? 15.960 -1.153 9.221 1.00 93.62 135 GLU A CA 1
ATOM 1029 C C . GLU A 1 135 ? 14.483 -0.784 9.421 1.00 93.62 135 GLU A C 1
ATOM 1031 O O . GLU A 1 135 ? 14.042 -0.586 10.552 1.00 93.62 135 GLU A O 1
ATOM 1036 N N . GLU A 1 136 ? 13.693 -0.754 8.340 1.00 91.81 136 GLU A N 1
ATOM 1037 C CA . GLU A 1 136 ? 12.247 -0.502 8.401 1.00 91.81 136 GLU A CA 1
ATOM 1038 C C . GLU A 1 136 ? 11.522 -1.633 9.137 1.00 91.81 136 GLU A C 1
ATOM 1040 O O . GLU A 1 136 ? 10.608 -1.379 9.918 1.00 91.81 136 GLU A O 1
ATOM 1045 N N . LEU A 1 137 ? 11.950 -2.884 8.938 1.00 91.25 137 LEU A N 1
ATOM 1046 C CA . LEU A 1 137 ? 11.416 -4.022 9.689 1.00 91.25 137 LEU A CA 1
ATOM 1047 C C . LEU A 1 137 ? 11.880 -4.020 11.151 1.00 91.25 137 LEU A C 1
ATOM 1049 O O . LEU A 1 137 ? 11.100 -4.313 12.053 1.00 91.25 137 LEU A O 1
ATOM 1053 N N . GLN A 1 138 ? 13.140 -3.681 11.416 1.00 92.81 138 GLN A N 1
ATOM 1054 C CA . GLN A 1 138 ? 13.668 -3.630 12.784 1.00 92.81 138 GLN A CA 1
ATOM 1055 C C . GLN A 1 138 ? 13.010 -2.544 13.634 1.00 92.81 138 GLN A C 1
ATOM 1057 O O . GLN A 1 138 ? 12.927 -2.695 14.851 1.00 92.81 138 GLN A O 1
ATOM 1062 N N . ALA A 1 139 ? 12.531 -1.466 13.012 1.00 92.69 139 ALA A N 1
ATOM 1063 C CA . ALA A 1 139 ? 11.846 -0.402 13.726 1.00 92.69 139 ALA A CA 1
ATOM 1064 C C . ALA A 1 139 ? 10.510 -0.856 14.353 1.00 92.69 139 ALA A C 1
ATOM 1066 O O . ALA A 1 139 ? 10.027 -0.159 15.249 1.00 92.69 139 ALA A O 1
ATOM 1067 N N . ILE A 1 140 ? 9.929 -1.995 13.917 1.00 92.69 140 ILE A N 1
ATOM 1068 C CA . ILE A 1 140 ? 8.551 -2.414 14.230 1.00 92.69 140 ILE A CA 1
ATOM 1069 C C . ILE A 1 140 ? 8.241 -2.528 15.717 1.00 92.69 140 ILE A C 1
ATOM 1071 O O . ILE A 1 140 ? 8.803 -3.355 16.425 1.00 92.69 140 ILE A O 1
ATOM 1075 N N . GLN A 1 141 ? 7.249 -1.739 16.160 1.00 90.75 141 GLN A N 1
ATOM 1076 C CA . GLN A 1 141 ? 6.789 -1.681 17.554 1.00 90.75 141 GLN A CA 1
ATOM 1077 C C . GLN A 1 141 ? 5.401 -2.301 17.791 1.00 90.75 141 GLN A C 1
ATOM 1079 O O . GLN A 1 141 ? 4.926 -2.303 18.925 1.00 90.75 141 GLN A O 1
ATOM 1084 N N . GLY A 1 142 ? 4.729 -2.821 16.758 1.00 89.44 142 GLY A N 1
ATOM 1085 C CA . GLY A 1 142 ? 3.349 -3.309 16.864 1.00 89.44 142 GLY A CA 1
ATOM 1086 C C . GLY A 1 142 ? 3.053 -4.583 16.059 1.00 89.44 142 GLY A C 1
ATOM 1087 O O . GLY A 1 142 ? 3.960 -5.178 15.475 1.00 89.44 142 GLY A O 1
ATOM 1088 N N . PRO A 1 143 ? 1.769 -4.991 15.973 1.00 92.12 143 PRO A N 1
ATOM 1089 C CA . PRO A 1 143 ? 1.342 -6.135 15.167 1.00 92.12 143 PRO A CA 1
ATOM 1090 C C . PRO A 1 143 ? 1.531 -5.918 13.650 1.00 92.12 143 PRO A C 1
ATOM 1092 O O . PRO A 1 143 ? 0.787 -5.167 13.018 1.00 92.12 143 PRO A O 1
ATOM 1095 N N . LEU A 1 144 ? 2.483 -6.645 13.056 1.00 93.69 144 LEU A N 1
ATOM 1096 C CA . LEU A 1 144 ? 2.645 -6.793 11.605 1.00 93.69 144 LEU A CA 1
ATOM 1097 C C . LEU A 1 144 ? 2.372 -8.245 11.187 1.00 93.69 144 LEU A C 1
ATOM 1099 O O . LEU A 1 144 ? 2.975 -9.170 11.730 1.00 93.69 144 LEU A O 1
ATOM 1103 N N . SER A 1 145 ? 1.519 -8.446 10.182 1.00 94.44 145 SER A N 1
ATOM 1104 C CA . SER A 1 145 ? 1.370 -9.736 9.493 1.00 94.44 145 SER A CA 1
ATOM 1105 C C . SER A 1 145 ? 2.094 -9.717 8.146 1.00 94.44 145 SER A C 1
ATOM 1107 O O . SER A 1 145 ? 1.931 -8.769 7.378 1.00 94.44 145 SER A O 1
ATOM 1109 N N . ILE A 1 146 ? 2.869 -10.765 7.843 1.00 93.81 146 ILE A N 1
ATOM 1110 C CA . ILE A 1 146 ? 3.593 -10.919 6.574 1.00 93.81 146 ILE A CA 1
ATOM 1111 C C . ILE A 1 146 ? 3.181 -12.233 5.906 1.00 93.81 146 ILE A C 1
ATOM 1113 O O . ILE A 1 146 ? 3.405 -13.312 6.452 1.00 93.81 146 ILE A O 1
ATOM 1117 N N . ALA A 1 147 ? 2.627 -12.143 4.699 1.00 92.00 147 ALA A N 1
ATOM 1118 C CA . ALA A 1 147 ? 2.357 -13.276 3.821 1.00 92.00 147 ALA A CA 1
ATOM 1119 C C . ALA A 1 147 ? 3.402 -13.323 2.694 1.00 92.00 147 ALA A C 1
ATOM 1121 O O . ALA A 1 147 ? 3.337 -12.565 1.721 1.00 92.00 147 ALA A O 1
ATOM 1122 N N . ALA A 1 148 ? 4.382 -14.214 2.830 1.00 87.00 148 ALA A N 1
ATOM 1123 C CA . ALA A 1 148 ? 5.432 -14.426 1.837 1.00 87.00 148 ALA A CA 1
ATOM 1124 C C . ALA A 1 148 ? 5.130 -15.659 0.972 1.00 87.00 148 ALA A C 1
ATOM 1126 O O . ALA A 1 148 ? 4.619 -16.663 1.469 1.00 87.00 148 ALA A O 1
ATOM 1127 N N . ALA A 1 149 ? 5.456 -15.586 -0.319 1.00 80.38 149 ALA A N 1
ATOM 1128 C CA . ALA A 1 149 ? 5.434 -16.757 -1.188 1.00 80.38 149 ALA A CA 1
ATOM 1129 C C . ALA A 1 149 ? 6.661 -17.633 -0.887 1.00 80.38 149 ALA A C 1
ATOM 1131 O O . ALA A 1 149 ? 7.779 -17.122 -0.810 1.00 80.38 149 ALA A O 1
ATOM 1132 N N . GLY A 1 150 ? 6.440 -18.933 -0.690 1.00 77.56 150 GLY A N 1
ATOM 1133 C CA . GLY A 1 150 ? 7.504 -19.934 -0.634 1.00 77.56 150 GLY A CA 1
ATOM 1134 C C . GLY A 1 150 ? 7.822 -20.481 -2.026 1.00 77.56 150 GLY A C 1
ATOM 1135 O O . GLY A 1 150 ? 6.990 -20.380 -2.930 1.00 77.56 150 GLY A O 1
ATOM 1136 N N . ASN A 1 151 ? 9.014 -21.059 -2.168 1.00 49.66 151 ASN A N 1
ATOM 1137 C CA . ASN A 1 151 ? 9.412 -21.830 -3.348 1.00 49.66 151 ASN A CA 1
ATOM 1138 C C . ASN A 1 151 ? 8.982 -23.292 -3.219 1.00 49.66 151 ASN A C 1
ATOM 1140 O O . ASN A 1 151 ? 9.042 -23.812 -2.080 1.00 49.66 151 ASN A O 1
#

InterPro domains:
  IPR002925 Dienelactone hydrolase [PF01738] (28-148)
  IPR029058 Alpha/Beta hydrolase fold [G3DSA:3.40.50.1820] (4-151)
  IPR029058 Alpha/Beta hydrolase fold [SSF53474] (28-149)